Protein AF-A0A7C7AFF2-F1 (afdb_monomer)

Secondary structure (DSSP, 8-state):
---EEEEES-GGGGGGGGGT-EEEE--TTTHHHHHHHHHHTT-SEEE--HHHHHHHHHHHHHHTTT---

Solvent-accessible surface area (backbone atoms only — not comparable to full-atom values): 4156 Å² total; per-residue (Å²): 134,72,54,39,35,36,44,35,71,54,73,75,53,57,62,46,44,82,78,69,37,45,63,48,75,42,55,82,89,44,45,66,58,53,55,56,47,41,61,73,70,65,40,78,40,79,48,63,47,76,73,46,48,57,57,46,48,63,50,47,69,64,41,71,83,72,64,76,132

pLDDT: mean 83.38, std 15.68, range [28.62, 95.25]

Foldseek 3Di:
DQQAEEEECDPVCVVCVVVVHHYDHDDLVCLLVVVVVCVVVNHNYYHYDPSSVVSVVVVVVVCVVPDDD

Structure (mmCIF, N/CA/C/O backbone):
data_AF-A0A7C7AFF2-F1
#
_entry.id   AF-A0A7C7AFF2-F1
#
loop_
_atom_site.group_PDB
_atom_site.id
_atom_site.type_symbol
_atom_site.label_atom_id
_atom_site.label_alt_id
_atom_site.label_comp_id
_atom_site.label_asym_id
_atom_site.label_entity_id
_atom_site.label_seq_id
_atom_site.pdbx_PDB_ins_code
_atom_site.Cartn_x
_atom_site.Cartn_y
_atom_site.Cartn_z
_atom_site.occupancy
_atom_site.B_iso_or_equiv
_atom_site.auth_seq_id
_atom_site.auth_comp_id
_atom_site.auth_asym_id
_atom_site.auth_atom_id
_atom_site.pdbx_PDB_model_num
ATOM 1 N N . MET A 1 1 ? -18.934 -1.298 1.062 1.00 55.59 1 MET A N 1
ATOM 2 C CA . MET A 1 1 ? -17.743 -0.869 1.825 1.00 55.59 1 MET A CA 1
ATOM 3 C C . MET A 1 1 ? -16.558 -1.575 1.198 1.00 55.59 1 MET A C 1
ATOM 5 O O . MET A 1 1 ? -16.702 -2.752 0.893 1.00 55.59 1 MET A O 1
ATOM 9 N N . LYS A 1 2 ? -15.466 -0.871 0.887 1.00 66.31 2 LYS A N 1
ATOM 10 C CA . LYS A 1 2 ? -14.251 -1.520 0.384 1.00 66.31 2 LYS A CA 1
ATOM 11 C C . LYS A 1 2 ? -13.375 -1.826 1.595 1.00 66.31 2 LYS A C 1
ATOM 13 O O . LYS A 1 2 ? -12.956 -0.903 2.275 1.00 66.31 2 LYS A O 1
ATOM 18 N N . ASP A 1 3 ? -13.163 -3.103 1.890 1.00 86.25 3 ASP A N 1
ATOM 19 C CA . ASP A 1 3 ? -12.413 -3.524 3.084 1.00 86.25 3 ASP A CA 1
ATOM 20 C C . ASP A 1 3 ? -10.890 -3.534 2.862 1.00 86.25 3 ASP A C 1
ATOM 22 O O . ASP A 1 3 ? -10.122 -3.522 3.823 1.00 86.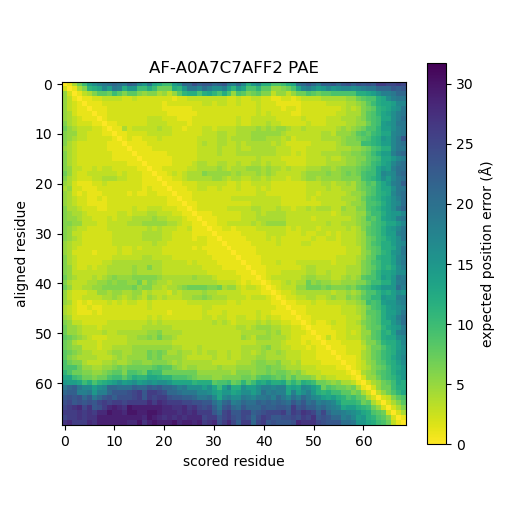25 3 ASP A O 1
ATOM 26 N N . ILE A 1 4 ? -10.453 -3.561 1.597 1.00 91.94 4 ILE A N 1
ATOM 27 C CA . ILE A 1 4 ? -9.054 -3.749 1.208 1.00 91.94 4 ILE A CA 1
ATOM 28 C C . ILE A 1 4 ? -8.629 -2.640 0.250 1.00 91.94 4 ILE A C 1
ATOM 30 O O . ILE A 1 4 ? -9.295 -2.394 -0.763 1.00 91.94 4 ILE A O 1
ATOM 34 N N . LYS A 1 5 ? -7.489 -2.019 0.553 1.00 93.50 5 LYS A N 1
ATOM 35 C CA . LYS A 1 5 ? -6.837 -1.022 -0.294 1.00 93.50 5 LYS A CA 1
ATOM 36 C C . LYS A 1 5 ? -5.409 -1.435 -0.613 1.00 93.50 5 LYS A C 1
ATOM 38 O O . LYS A 1 5 ? -4.697 -1.906 0.258 1.00 93.50 5 LYS A O 1
ATOM 43 N N . ALA A 1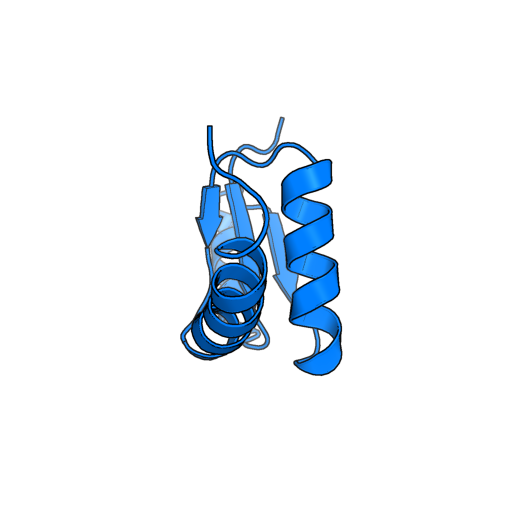 6 ? -4.979 -1.254 -1.849 1.00 94.31 6 ALA A N 1
ATOM 44 C CA . ALA A 1 6 ? -3.612 -1.449 -2.284 1.00 94.31 6 ALA A CA 1
ATOM 45 C C . ALA A 1 6 ? -3.009 -0.094 -2.665 1.00 94.31 6 ALA A C 1
ATOM 47 O O . ALA A 1 6 ? -3.603 0.654 -3.439 1.00 94.31 6 ALA A O 1
ATOM 48 N N . ILE A 1 7 ? -1.845 0.225 -2.108 1.00 94.12 7 ILE A N 1
ATOM 49 C CA . ILE A 1 7 ? -1.147 1.495 -2.319 1.00 94.12 7 ILE A CA 1
ATOM 50 C C . ILE A 1 7 ? 0.272 1.170 -2.768 1.00 94.12 7 ILE A C 1
ATOM 52 O O . ILE A 1 7 ? 0.989 0.441 -2.086 1.00 94.12 7 ILE A O 1
ATOM 56 N N . SER A 1 8 ? 0.679 1.680 -3.928 1.00 94.44 8 SER A N 1
ATOM 57 C CA . SER A 1 8 ? 2.002 1.392 -4.491 1.00 94.44 8 SER A CA 1
ATOM 58 C C . SER A 1 8 ? 2.418 2.467 -5.497 1.00 94.44 8 SER A C 1
ATOM 60 O O . SER A 1 8 ? 1.596 3.235 -5.989 1.00 94.44 8 SER A O 1
ATOM 62 N N . THR A 1 9 ? 3.708 2.520 -5.817 1.00 93.81 9 THR A N 1
ATOM 63 C CA . THR A 1 9 ? 4.246 3.279 -6.960 1.00 93.81 9 THR A CA 1
ATOM 64 C C . THR A 1 9 ? 4.262 2.445 -8.247 1.00 93.81 9 THR A C 1
ATOM 66 O O . THR A 1 9 ? 4.460 2.973 -9.341 1.00 93.81 9 THR A O 1
ATOM 69 N N . ASN A 1 10 ? 4.043 1.134 -8.134 1.00 93.12 10 ASN A N 1
ATOM 70 C CA . ASN A 1 10 ? 4.103 0.169 -9.217 1.00 93.12 10 ASN A CA 1
ATOM 71 C C . ASN A 1 10 ? 2.725 -0.026 -9.859 1.00 93.12 10 ASN A C 1
ATOM 73 O O . ASN A 1 10 ? 1.813 -0.614 -9.275 1.00 93.12 10 ASN A O 1
ATOM 77 N N . SER A 1 11 ? 2.603 0.375 -11.124 1.00 93.06 11 SER A N 1
ATOM 78 C CA . SER A 1 11 ? 1.376 0.231 -11.917 1.00 93.06 11 SER A CA 1
ATOM 79 C C . SER A 1 11 ? 0.889 -1.215 -12.073 1.00 93.06 11 SER A C 1
ATOM 81 O O . SER A 1 11 ? -0.288 -1.427 -12.360 1.00 93.06 11 SER A O 1
ATOM 83 N N . SER A 1 12 ? 1.734 -2.219 -11.817 1.00 92.81 12 SER A N 1
ATOM 84 C CA . SER A 1 12 ? 1.337 -3.635 -11.818 1.00 92.81 12 SER A CA 1
ATOM 85 C C . SER A 1 12 ? 0.217 -3.933 -10.816 1.00 92.81 12 SER A C 1
ATOM 87 O O . SER A 1 12 ? -0.574 -4.844 -11.040 1.00 92.81 12 SER A O 1
ATOM 89 N N . PHE A 1 13 ? 0.094 -3.142 -9.744 1.00 93.50 13 PHE A N 1
ATOM 90 C CA . PHE A 1 13 ? -0.967 -3.295 -8.744 1.00 93.50 13 PHE A CA 1
ATOM 91 C C . PHE A 1 13 ? -2.367 -3.043 -9.310 1.00 93.50 13 PHE A C 1
ATOM 93 O O . PHE A 1 13 ? -3.340 -3.529 -8.739 1.00 93.50 13 PHE A O 1
ATOM 100 N N . LEU A 1 14 ? -2.491 -2.368 -10.460 1.00 93.69 14 LEU A N 1
ATOM 101 C CA . LEU A 1 14 ? -3.778 -2.166 -11.131 1.00 93.69 14 LEU A CA 1
ATOM 102 C C . LEU A 1 14 ? -4.495 -3.487 -11.437 1.00 93.69 14 LEU A C 1
ATOM 104 O O . LEU A 1 14 ? -5.722 -3.503 -11.480 1.00 93.69 14 LEU A O 1
ATOM 108 N N . VAL A 1 15 ? -3.772 -4.606 -11.572 1.00 95.25 15 VAL A N 1
ATOM 109 C CA . VAL A 1 15 ? -4.382 -5.934 -11.748 1.00 95.25 15 VAL A CA 1
ATOM 110 C C . VAL A 1 15 ? -5.331 -6.303 -10.601 1.00 95.25 15 VAL A C 1
ATOM 112 O O . VAL A 1 15 ? -6.339 -6.965 -10.832 1.00 95.25 15 VAL A O 1
ATOM 115 N N . LEU A 1 16 ? -5.075 -5.824 -9.379 1.00 93.25 16 LEU A N 1
ATOM 116 C CA . LEU A 1 16 ? -5.885 -6.116 -8.193 1.00 93.25 16 LEU A CA 1
ATOM 117 C C . LEU A 1 16 ? -7.279 -5.472 -8.257 1.00 93.25 16 LEU A C 1
ATOM 119 O O . LEU A 1 16 ? -8.211 -5.951 -7.609 1.00 93.25 16 LEU A O 1
ATOM 123 N N . THR A 1 17 ? -7.467 -4.450 -9.097 1.00 92.19 17 THR A N 1
ATOM 124 C CA . THR A 1 17 ? -8.800 -3.875 -9.339 1.00 92.19 17 THR A CA 1
ATOM 125 C C . THR A 1 17 ? -9.771 -4.904 -9.926 1.00 92.19 17 THR A C 1
ATOM 127 O O . THR A 1 17 ? -10.966 -4.845 -9.641 1.00 92.19 17 THR A O 1
ATOM 130 N N . SER A 1 18 ? -9.268 -5.901 -10.669 1.00 92.88 18 SER A N 1
ATOM 131 C CA . SER A 1 18 ? -10.084 -6.971 -11.266 1.00 92.88 18 SER A CA 1
ATOM 132 C C . SER A 1 18 ? -10.767 -7.878 -10.237 1.00 92.88 18 SER A C 1
ATOM 134 O O . SER A 1 18 ? -11.791 -8.484 -10.542 1.00 92.88 18 SER A O 1
ATOM 136 N N . ILE A 1 19 ? -10.234 -7.933 -9.013 1.00 91.75 19 ILE A N 1
ATOM 137 C CA . ILE A 1 19 ? -10.787 -8.703 -7.891 1.00 91.75 19 ILE A CA 1
ATOM 138 C C . ILE A 1 19 ? -11.456 -7.803 -6.840 1.00 91.75 19 ILE A C 1
ATOM 140 O O . ILE A 1 19 ? -11.735 -8.245 -5.729 1.00 91.75 19 ILE A O 1
ATOM 144 N N . GLY A 1 20 ? -11.728 -6.539 -7.185 1.00 89.38 20 GLY A N 1
ATOM 145 C CA . GLY A 1 20 ? -12.475 -5.603 -6.342 1.00 89.38 20 GLY A CA 1
ATOM 146 C C . GLY A 1 20 ? -11.663 -4.910 -5.244 1.00 89.38 20 GLY A C 1
ATOM 147 O O . GLY A 1 20 ? -12.256 -4.275 -4.371 1.00 89.38 20 GLY A O 1
ATOM 148 N N . ILE A 1 21 ? -10.331 -4.999 -5.276 1.00 92.81 21 ILE A N 1
ATOM 149 C CA . ILE A 1 21 ? -9.457 -4.263 -4.352 1.00 92.81 21 ILE A CA 1
ATOM 150 C C . ILE A 1 21 ? -9.353 -2.806 -4.806 1.00 92.81 21 ILE A C 1
ATOM 152 O O . ILE A 1 21 ? -9.204 -2.532 -5.999 1.00 92.81 21 ILE A O 1
ATOM 156 N N . ASP A 1 22 ? -9.423 -1.863 -3.860 1.00 92.88 22 ASP A N 1
ATOM 157 C CA . ASP A 1 22 ? -9.206 -0.453 -4.182 1.00 92.88 22 ASP A CA 1
ATOM 158 C C . ASP A 1 22 ? -7.725 -0.199 -4.429 1.00 92.88 22 ASP A C 1
ATOM 160 O O . ASP A 1 22 ? -6.932 -0.422 -3.524 1.00 92.88 22 ASP A O 1
ATOM 164 N N . VAL A 1 23 ? -7.330 0.256 -5.614 1.00 93.88 23 VAL A N 1
ATOM 165 C CA . VAL A 1 23 ? -5.912 0.462 -5.940 1.00 93.88 23 VAL A CA 1
ATOM 166 C C . VAL A 1 23 ? -5.636 1.943 -6.122 1.00 93.88 23 VAL A C 1
ATOM 168 O O . VAL A 1 23 ? -6.269 2.607 -6.939 1.00 93.88 23 VAL A O 1
ATOM 171 N N . GLU A 1 24 ? -4.652 2.447 -5.389 1.00 93.69 24 GLU A N 1
ATOM 172 C CA . GLU A 1 24 ? -4.167 3.817 -5.482 1.00 93.69 24 GLU A CA 1
ATOM 173 C C . GLU A 1 24 ? -2.682 3.788 -5.866 1.00 93.69 24 GLU A C 1
ATOM 175 O O . GLU A 1 24 ? -1.821 3.411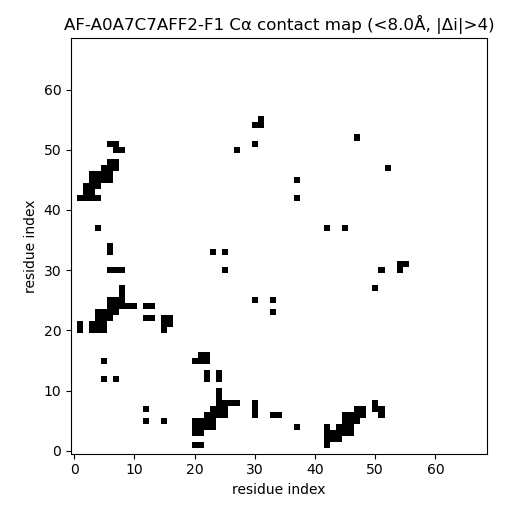 -5.070 1.00 93.69 24 GLU A O 1
ATOM 180 N N . ILE A 1 25 ? -2.395 4.150 -7.122 1.00 94.25 25 ILE A N 1
ATOM 181 C CA . ILE A 1 25 ? -1.023 4.305 -7.613 1.00 94.25 25 ILE A CA 1
ATOM 182 C C . ILE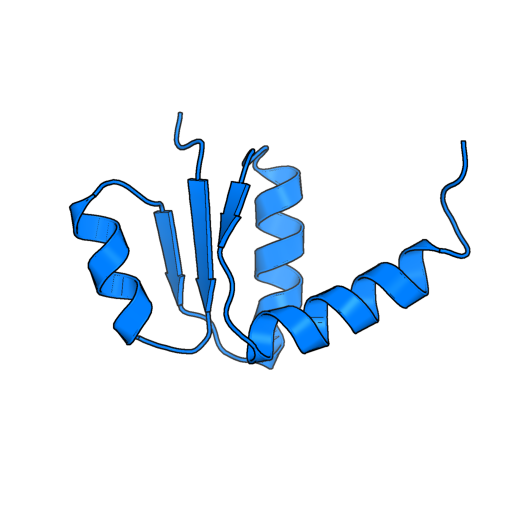 A 1 25 ? -0.595 5.751 -7.397 1.00 94.25 25 ILE A C 1
ATOM 184 O O . ILE A 1 25 ? -1.214 6.662 -7.944 1.00 94.25 25 ILE A O 1
ATOM 188 N N . VAL A 1 26 ? 0.454 5.958 -6.609 1.00 93.94 26 VAL A N 1
ATOM 189 C CA . VAL A 1 26 ? 0.941 7.290 -6.218 1.00 93.94 26 VAL A CA 1
ATOM 190 C C . VAL A 1 26 ? 2.445 7.402 -6.410 1.00 93.94 26 VAL A C 1
ATOM 192 O O . VAL A 1 26 ? 3.139 6.399 -6.559 1.00 93.94 26 VAL A O 1
ATOM 195 N N . GLN A 1 27 ? 2.966 8.627 -6.408 1.00 92.56 27 GLN A N 1
ATOM 196 C CA . GLN A 1 27 ? 4.413 8.851 -6.390 1.00 92.56 27 GLN A CA 1
ATOM 197 C C . GLN A 1 27 ? 4.991 8.570 -4.995 1.00 92.56 27 GLN A C 1
ATOM 199 O O . GLN A 1 27 ? 4.262 8.540 -3.997 1.00 92.56 27 GLN A O 1
ATOM 204 N N . LYS A 1 28 ? 6.313 8.362 -4.904 1.00 88.12 28 LYS A N 1
ATOM 205 C CA . LYS A 1 28 ? 6.981 7.969 -3.649 1.00 88.12 28 LYS A CA 1
ATOM 206 C C . LYS A 1 28 ? 6.738 8.991 -2.533 1.00 88.12 28 LYS A C 1
ATOM 208 O O . LYS A 1 28 ? 6.513 8.622 -1.386 1.00 88.12 28 LYS A O 1
ATOM 213 N N . GLU A 1 29 ? 6.727 10.270 -2.883 1.00 89.00 29 GLU A N 1
ATOM 214 C CA . GLU A 1 29 ? 6.536 11.408 -1.982 1.00 89.00 29 GLU A CA 1
ATOM 215 C C . GLU A 1 29 ? 5.106 11.474 -1.419 1.00 89.00 29 GLU A C 1
ATOM 217 O O . GLU A 1 29 ? 4.859 12.066 -0.365 1.00 89.00 29 GLU A O 1
ATOM 222 N N . GLU A 1 30 ? 4.152 10.853 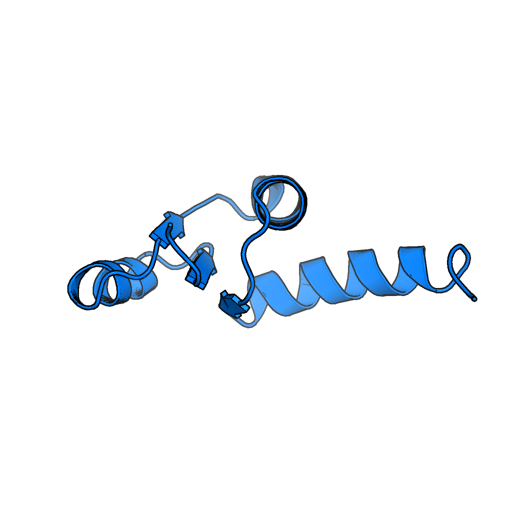-2.112 1.00 90.94 30 GLU A N 1
ATOM 223 C CA . GLU A 1 30 ? 2.732 10.859 -1.769 1.00 90.94 30 GLU A CA 1
ATOM 224 C C . GLU A 1 30 ? 2.287 9.592 -1.029 1.00 90.94 30 GLU A C 1
ATOM 226 O O . GLU A 1 30 ? 1.241 9.619 -0.374 1.00 90.94 30 GLU A O 1
ATOM 231 N N . LEU A 1 31 ? 3.099 8.524 -1.039 1.00 90.19 31 LEU A N 1
ATOM 232 C CA . LEU A 1 31 ? 2.821 7.258 -0.341 1.00 90.19 31 LEU A CA 1
ATOM 233 C C . LEU A 1 31 ? 2.402 7.481 1.112 1.00 90.19 31 LEU A C 1
ATOM 235 O O . LEU A 1 31 ? 1.383 6.961 1.562 1.00 90.19 31 LEU A O 1
ATOM 239 N N . LYS A 1 32 ? 3.138 8.328 1.838 1.00 88.88 32 LYS A N 1
ATOM 240 C CA . LYS A 1 32 ? 2.840 8.646 3.239 1.00 88.88 32 LYS A CA 1
ATOM 241 C C . LYS A 1 32 ? 1.432 9.217 3.426 1.00 88.88 32 LYS A C 1
ATOM 243 O O . LYS A 1 32 ? 0.721 8.831 4.352 1.00 88.88 32 LYS A O 1
ATOM 248 N N . LYS A 1 33 ? 1.019 10.140 2.553 1.00 90.75 33 LYS A N 1
ATOM 249 C CA . LYS A 1 33 ? -0.324 10.738 2.605 1.00 90.75 33 LYS A CA 1
ATOM 250 C C . LYS A 1 33 ? -1.393 9.706 2.255 1.00 90.75 33 LYS A C 1
ATOM 252 O O . LYS A 1 33 ? -2.439 9.694 2.900 1.00 90.75 33 LYS A O 1
ATOM 257 N N . ALA A 1 34 ? -1.121 8.836 1.284 1.00 90.75 34 ALA A N 1
ATOM 258 C CA . ALA A 1 34 ? -2.029 7.766 0.889 1.00 90.75 34 ALA A CA 1
ATOM 259 C C . ALA A 1 34 ? -2.262 6.763 2.035 1.00 90.75 34 ALA A C 1
ATOM 261 O O . ALA A 1 34 ? -3.414 6.457 2.344 1.00 90.75 34 ALA A O 1
ATOM 262 N N . PHE A 1 35 ? -1.205 6.345 2.744 1.00 89.56 35 PHE A N 1
ATOM 263 C CA . PHE A 1 35 ? -1.320 5.486 3.931 1.00 89.56 35 PHE A CA 1
ATOM 264 C C . PHE A 1 35 ? -2.097 6.154 5.073 1.00 89.56 35 PHE A C 1
ATOM 266 O O . PHE A 1 35 ? -2.985 5.554 5.673 1.00 89.56 35 PHE A O 1
ATOM 273 N N . GLN A 1 36 ? -1.828 7.429 5.366 1.00 88.94 36 GLN A N 1
ATOM 274 C CA . GLN A 1 36 ? -2.597 8.154 6.386 1.00 88.94 36 GLN A CA 1
ATOM 275 C C . GLN A 1 36 ? -4.078 8.271 6.018 1.00 88.94 36 GLN A C 1
ATOM 277 O O . GLN A 1 36 ? -4.949 8.191 6.884 1.00 88.94 36 GLN A O 1
ATOM 282 N N . LYS A 1 37 ? -4.370 8.466 4.731 1.00 89.19 37 LYS A N 1
ATOM 283 C CA . LYS A 1 37 ? -5.736 8.519 4.224 1.00 89.19 37 LYS A CA 1
ATOM 284 C C . LYS A 1 37 ? -6.424 7.158 4.338 1.00 89.19 37 LYS A C 1
ATOM 286 O O . LYS A 1 37 ? -7.564 7.125 4.775 1.00 89.19 37 LYS A O 1
ATOM 291 N N . SER A 1 38 ? -5.741 6.044 4.051 1.00 87.75 38 SER A N 1
ATOM 292 C 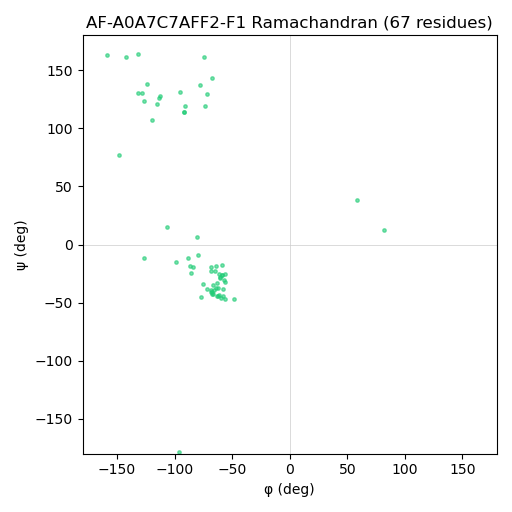CA . SER A 1 38 ? -6.345 4.711 4.197 1.00 87.75 38 SER A CA 1
ATOM 293 C C . SER A 1 38 ? -6.717 4.370 5.639 1.00 87.75 38 SER A C 1
ATOM 295 O O . SER A 1 38 ? -7.731 3.719 5.856 1.00 87.75 38 SER A O 1
ATOM 297 N N . VAL A 1 39 ? -5.944 4.848 6.620 1.00 84.44 39 VAL A N 1
ATOM 298 C CA . VAL A 1 39 ? -6.305 4.709 8.042 1.00 84.44 39 VAL A CA 1
ATOM 299 C C . VAL A 1 39 ? -7.551 5.535 8.375 1.00 84.44 39 VAL A C 1
ATOM 301 O O . VAL A 1 39 ? -8.445 5.051 9.058 1.00 84.44 39 VAL A O 1
ATOM 304 N N . LYS A 1 40 ? -7.644 6.776 7.872 1.00 84.88 40 LYS A N 1
ATOM 305 C CA . LYS A 1 40 ? -8.819 7.644 8.087 1.00 84.88 40 LYS A CA 1
ATOM 306 C C . LYS A 1 40 ? -10.086 7.122 7.414 1.00 84.88 40 LYS A C 1
ATOM 308 O O . LYS A 1 40 ? -11.171 7.305 7.952 1.00 84.88 40 LYS A O 1
ATOM 313 N N . ASP A 1 41 ? -9.930 6.500 6.253 1.00 85.56 41 ASP A N 1
ATOM 314 C CA . ASP A 1 41 ? -11.020 5.928 5.463 1.00 85.56 41 ASP A CA 1
ATOM 315 C C . ASP A 1 41 ? -11.467 4.541 5.992 1.00 85.56 41 ASP A C 1
ATOM 317 O O . ASP A 1 41 ? -12.306 3.897 5.364 1.00 85.56 41 ASP A O 1
ATOM 321 N N . ASP A 1 42 ? -10.932 4.091 7.138 1.00 84.44 42 ASP A N 1
ATOM 322 C CA . ASP A 1 42 ? -11.286 2.848 7.850 1.00 84.44 42 ASP A CA 1
ATOM 323 C C . ASP A 1 42 ? -11.112 1.565 7.010 1.00 84.44 42 ASP A C 1
ATOM 325 O O . ASP A 1 42 ? -11.898 0.616 7.071 1.00 84.44 42 ASP A O 1
ATOM 329 N N . PHE A 1 43 ? -10.054 1.521 6.190 1.00 87.19 43 PHE A N 1
ATOM 330 C CA . PHE A 1 43 ? -9.678 0.294 5.488 1.00 87.19 43 PHE A CA 1
ATOM 331 C C . PHE A 1 43 ? -9.088 -0.728 6.465 1.00 87.19 43 PHE A C 1
ATOM 333 O O . PHE A 1 43 ? -8.136 -0.438 7.187 1.00 87.19 43 PHE A O 1
ATOM 340 N N . LYS A 1 44 ? -9.604 -1.962 6.431 1.00 87.44 44 LYS A N 1
ATOM 341 C CA . LYS A 1 44 ? -9.164 -3.048 7.324 1.00 87.44 44 LYS A CA 1
ATOM 342 C C . LYS A 1 44 ? -7.812 -3.627 6.930 1.00 87.44 44 LYS A C 1
ATOM 344 O O . LYS A 1 44 ? -7.060 -4.076 7.789 1.00 87.44 44 LYS A O 1
ATOM 349 N N . ILE A 1 45 ? -7.533 -3.678 5.629 1.00 89.44 45 ILE A N 1
ATOM 350 C CA . ILE A 1 45 ? -6.303 -4.252 5.081 1.00 89.44 45 ILE A CA 1
ATOM 351 C C . ILE A 1 45 ? -5.709 -3.274 4.075 1.00 89.44 45 ILE A C 1
ATOM 353 O O . ILE A 1 45 ? -6.394 -2.829 3.150 1.00 89.44 45 ILE A O 1
ATOM 357 N N . VAL A 1 46 ? -4.414 -2.993 4.234 1.00 91.12 46 VAL A N 1
ATOM 358 C CA . VAL A 1 46 ? -3.626 -2.221 3.274 1.00 91.12 46 VAL A CA 1
ATOM 359 C C . VAL A 1 46 ? -2.533 -3.109 2.680 1.00 91.12 46 VAL A C 1
ATOM 361 O O . VAL A 1 46 ? -1.698 -3.636 3.409 1.00 91.12 46 VAL A O 1
ATOM 364 N N . ILE A 1 47 ? -2.543 -3.281 1.359 1.00 92.12 47 ILE A N 1
ATOM 365 C CA . ILE A 1 47 ? -1.524 -4.002 0.589 1.00 92.12 47 ILE A CA 1
ATOM 366 C C . ILE A 1 47 ? -0.512 -2.983 0.064 1.00 92.12 47 ILE A C 1
ATOM 368 O O . ILE A 1 47 ? -0.894 -1.978 -0.535 1.00 92.12 47 ILE A O 1
ATOM 372 N N . TYR A 1 48 ? 0.772 -3.256 0.249 1.00 92.75 48 TYR A N 1
ATOM 373 C CA . TYR A 1 48 ? 1.867 -2.402 -0.197 1.00 92.75 48 TYR A CA 1
ATOM 374 C C . TYR A 1 48 ? 3.034 -3.248 -0.708 1.00 92.75 48 TYR A C 1
ATOM 376 O O . TYR A 1 48 ? 3.110 -4.450 -0.456 1.00 92.75 48 TYR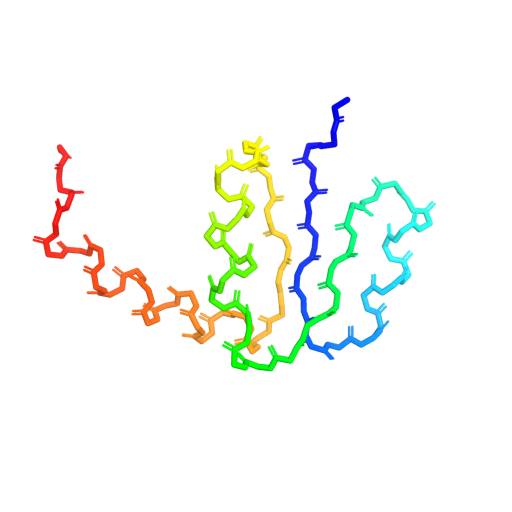 A O 1
ATOM 384 N N . ASP A 1 49 ? 3.921 -2.624 -1.475 1.00 91.38 49 ASP A N 1
ATOM 385 C CA . ASP A 1 49 ? 5.170 -3.227 -1.931 1.00 91.38 49 ASP A CA 1
ATOM 386 C C . ASP A 1 49 ? 6.345 -2.833 -1.023 1.00 91.38 49 ASP A C 1
ATOM 388 O O . ASP A 1 49 ? 6.194 -2.097 -0.048 1.00 91.38 49 ASP A O 1
ATOM 392 N N . LYS A 1 50 ? 7.547 -3.299 -1.370 1.00 90.38 50 LYS A N 1
ATOM 393 C CA . LYS A 1 50 ? 8.773 -3.003 -0.619 1.00 90.38 50 LYS A CA 1
ATOM 394 C C . LYS A 1 50 ? 9.042 -1.497 -0.462 1.00 90.38 50 LYS A C 1
ATOM 396 O O . LYS A 1 50 ? 9.593 -1.075 0.545 1.00 90.38 50 LYS A O 1
ATOM 401 N N . THR A 1 51 ? 8.652 -0.669 -1.434 1.00 87.44 51 THR A N 1
ATOM 402 C CA . THR A 1 51 ? 8.809 0.791 -1.324 1.00 87.44 51 THR A CA 1
ATOM 403 C C . THR A 1 51 ? 7.826 1.380 -0.315 1.00 87.44 51 THR A C 1
ATOM 405 O O . THR A 1 51 ? 8.187 2.283 0.437 1.00 87.44 51 THR A O 1
ATOM 408 N N . GLY A 1 52 ? 6.596 0.865 -0.269 1.00 86.88 52 GLY A N 1
ATOM 409 C CA . GLY A 1 52 ? 5.632 1.210 0.772 1.00 86.88 52 GLY A CA 1
ATOM 410 C C . GLY A 1 52 ? 6.077 0.777 2.172 1.00 86.88 52 GLY A C 1
ATOM 411 O O . GLY A 1 52 ? 5.885 1.534 3.120 1.00 86.88 52 GLY A O 1
ATOM 412 N N . GLU A 1 53 ? 6.719 -0.387 2.293 1.00 88.69 53 GLU A N 1
ATOM 413 C CA . GLU A 1 53 ? 7.257 -0.910 3.558 1.00 88.69 53 GLU A CA 1
ATOM 414 C C . GLU A 1 53 ? 8.298 0.034 4.183 1.00 88.69 53 GLU A C 1
ATOM 416 O O . GLU A 1 53 ? 8.196 0.353 5.364 1.00 88.69 53 GLU A O 1
ATOM 421 N N . GLU A 1 54 ? 9.251 0.548 3.395 1.00 87.88 54 GLU A N 1
ATOM 422 C CA . GLU A 1 54 ? 10.251 1.522 3.869 1.00 87.88 54 GLU A CA 1
ATOM 423 C C . GLU A 1 54 ? 9.587 2.768 4.480 1.00 87.88 54 GLU A C 1
ATOM 425 O O . GLU A 1 54 ? 9.922 3.182 5.589 1.00 87.88 54 GLU A O 1
ATOM 430 N N . ILE A 1 55 ? 8.592 3.331 3.784 1.00 85.75 55 ILE A N 1
ATOM 431 C CA . ILE A 1 55 ? 7.848 4.516 4.239 1.00 85.75 55 ILE A CA 1
ATOM 432 C C . ILE A 1 55 ? 7.035 4.208 5.504 1.00 85.75 55 ILE A C 1
ATOM 434 O O . ILE A 1 55 ? 6.936 5.053 6.394 1.00 85.75 55 ILE A O 1
ATOM 438 N N . LEU A 1 56 ? 6.428 3.022 5.583 1.00 83.38 56 LEU A N 1
ATOM 439 C CA . LEU A 1 56 ? 5.644 2.605 6.744 1.00 83.38 56 LEU A CA 1
ATOM 440 C C . LEU A 1 56 ? 6.523 2.398 7.973 1.00 83.38 56 LEU A C 1
ATOM 442 O O . LEU A 1 56 ? 6.152 2.869 9.043 1.00 83.38 56 LEU A O 1
ATOM 446 N N . ASN A 1 57 ? 7.692 1.779 7.827 1.00 84.06 57 ASN A N 1
ATOM 447 C CA . ASN A 1 57 ? 8.639 1.624 8.930 1.00 84.06 57 ASN A CA 1
ATOM 448 C C . ASN A 1 57 ? 9.109 2.991 9.448 1.00 84.06 57 ASN A C 1
ATOM 450 O O . ASN A 1 57 ? 9.033 3.240 10.644 1.00 84.06 57 ASN A O 1
ATOM 454 N N . GLU A 1 58 ? 9.429 3.948 8.566 1.00 82.19 58 GLU A N 1
ATOM 455 C CA . GLU A 1 58 ? 9.735 5.330 8.980 1.00 82.19 58 GLU A CA 1
ATOM 456 C C . GLU A 1 58 ? 8.573 6.035 9.706 1.00 82.19 58 GLU A C 1
ATOM 458 O O . GLU A 1 58 ? 8.781 6.983 10.473 1.00 82.19 58 GLU A O 1
ATOM 463 N N . MET A 1 59 ? 7.329 5.647 9.411 1.00 75.50 59 MET A N 1
ATOM 464 C CA . MET A 1 59 ? 6.156 6.146 10.123 1.00 75.50 59 MET A CA 1
ATOM 465 C C . MET A 1 59 ? 6.008 5.470 11.485 1.00 75.50 59 MET A C 1
ATOM 467 O O . MET A 1 59 ? 5.755 6.174 12.456 1.00 75.50 59 MET A O 1
ATOM 471 N N . LEU A 1 60 ? 6.168 4.150 11.559 1.00 72.50 60 LEU A N 1
ATOM 472 C CA . LEU A 1 60 ? 6.010 3.354 12.776 1.00 72.50 60 LEU A CA 1
ATOM 473 C C . LEU A 1 60 ? 7.112 3.631 13.800 1.00 72.50 60 LEU A C 1
ATOM 475 O O . LEU A 1 60 ? 6.791 3.846 14.964 1.00 72.50 60 LEU A O 1
ATOM 479 N N . ASP A 1 61 ? 8.361 3.785 13.359 1.00 65.62 61 ASP A N 1
ATOM 480 C CA . ASP A 1 61 ? 9.484 4.179 14.221 1.00 65.62 61 ASP A CA 1
ATOM 481 C C . ASP A 1 61 ? 9.240 5.545 14.891 1.00 65.62 61 ASP A C 1
ATOM 483 O O . ASP A 1 61 ? 9.746 5.824 15.974 1.00 65.62 61 ASP A O 1
ATOM 487 N N . LYS A 1 62 ? 8.424 6.411 14.272 1.00 57.06 62 LYS A N 1
ATOM 488 C CA . LYS A 1 62 ? 7.976 7.687 14.864 1.00 57.06 62 LYS A CA 1
ATOM 489 C C . LYS A 1 62 ? 6.731 7.553 15.740 1.00 57.06 62 LYS A C 1
ATOM 491 O O . LYS A 1 62 ? 6.435 8.469 16.503 1.00 57.06 62 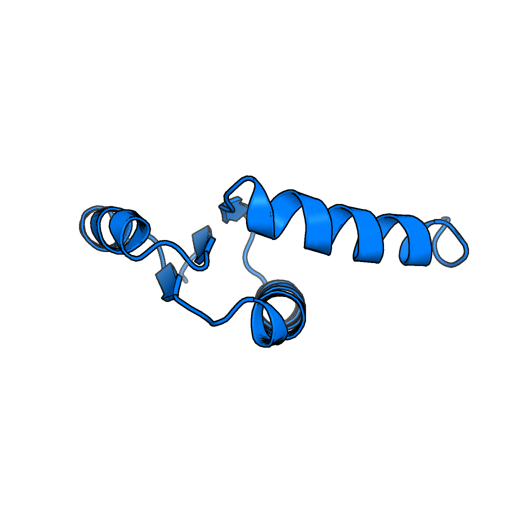LYS A O 1
ATOM 496 N N . TYR A 1 63 ? 5.979 6.467 15.599 1.00 51.75 63 TYR A N 1
ATOM 497 C CA . TYR A 1 63 ? 4.803 6.168 16.415 1.00 51.75 63 TYR A CA 1
ATOM 498 C C . TYR A 1 63 ? 5.166 5.441 17.720 1.00 51.75 63 TYR A C 1
ATOM 500 O O . TYR A 1 63 ? 4.435 5.605 18.697 1.00 51.75 63 TYR A O 1
ATOM 508 N N . ASP A 1 64 ? 6.299 4.728 17.770 1.00 48.44 64 ASP A N 1
ATOM 509 C CA . ASP A 1 64 ? 6.776 4.015 18.970 1.00 48.44 64 ASP A CA 1
ATOM 510 C C . ASP A 1 64 ? 7.051 4.953 20.168 1.00 48.44 64 ASP A C 1
ATOM 512 O O . ASP A 1 64 ? 6.896 4.558 21.321 1.00 48.44 64 ASP A O 1
ATOM 516 N N . GLU A 1 65 ? 7.357 6.237 19.936 1.00 49.75 65 GLU A N 1
ATOM 517 C CA . GLU A 1 65 ? 7.525 7.217 21.027 1.00 49.75 65 GLU A CA 1
ATOM 518 C C . GLU A 1 65 ? 6.197 7.761 21.594 1.00 49.75 65 GLU A C 1
ATOM 520 O O . GLU A 1 65 ? 6.204 8.467 22.602 1.00 49.75 65 GLU A O 1
ATOM 525 N N . SER A 1 66 ? 5.048 7.469 20.971 1.00 49.34 66 SER A N 1
ATOM 526 C CA . SER A 1 66 ? 3.806 8.210 21.230 1.00 49.34 66 SER A CA 1
ATOM 527 C C . SER A 1 66 ? 2.581 7.376 21.602 1.00 49.34 66 SER A C 1
ATOM 529 O O . SER A 1 66 ? 1.610 7.997 22.032 1.00 49.34 66 SER A O 1
ATOM 531 N N . LEU A 1 67 ? 2.550 6.047 21.466 1.00 38.81 67 LEU A N 1
ATOM 532 C CA . LEU A 1 67 ? 1.329 5.277 21.760 1.00 38.81 67 LEU A CA 1
ATOM 533 C C . LEU A 1 67 ? 1.611 3.863 22.304 1.00 38.81 67 LEU A C 1
ATOM 535 O O . LEU A 1 67 ? 1.398 2.866 21.624 1.00 38.81 67 LEU A O 1
ATOM 539 N N . TYR A 1 68 ? 1.982 3.798 23.586 1.00 28.62 68 TYR A N 1
ATOM 540 C CA . TYR A 1 68 ? 1.252 2.912 24.505 1.00 28.62 68 TYR A CA 1
ATOM 541 C C . TYR A 1 68 ? -0.172 3.481 24.668 1.00 28.62 68 TYR A C 1
ATOM 543 O O . TYR A 1 68 ? -0.374 4.702 24.637 1.00 28.62 68 TYR A O 1
ATOM 551 N N . PRO A 1 69 ? -1.174 2.607 24.775 1.00 39.28 69 PRO A N 1
ATOM 552 C CA . PRO A 1 69 ? -1.473 1.932 26.033 1.00 39.28 69 PRO A CA 1
ATOM 553 C C . PRO A 1 69 ? -0.738 0.617 26.241 1.00 39.28 69 PRO A C 1
ATOM 555 O O . PRO A 1 69 ? -0.320 -0.013 25.248 1.00 39.28 69 PRO A O 1
#

Radius of gyration: 12.53 Å; Cα contacts (8 Å, |Δi|>4): 80; chains: 1; boundin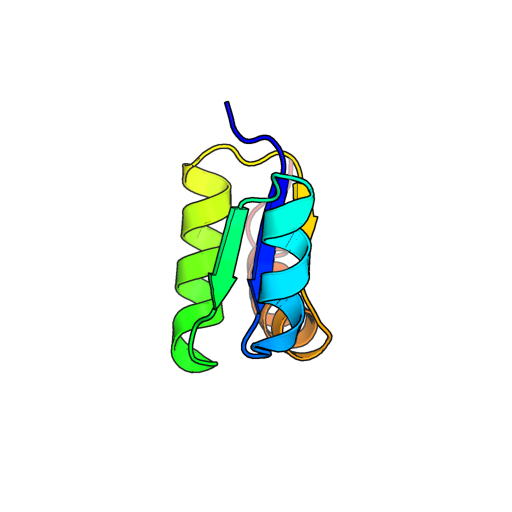g box: 28×20×38 Å

Sequence (69 aa):
MKDIKAISTNSSFLVLTSIGIDVEIVQKEELKKAFQKSVKDDFKIVIYDKTGEEILNEMLDKYDESLYP

Nearest PDB structures (foldseek):
  3u1h-assembly1_A  TM=5.116E-01  e=1.597E+00  Bacillus sp. (in: firmicutes)
  3ah3-assembly1_A  TM=4.996E-01  e=4.893E+00  Thermus thermophilus HB27
  8grb-assembly3_I  TM=4.428E-01  e=2.430E+00  Homo sapiens
  2e0c-assembly1_B  TM=4.465E-01  e=9.183E+00  Sulfurisphaera tokodaii str. 7

Mean predicted aligned error: 6.5 Å